Protein AF-A0A970Y9A7-F1 (afdb_monomer_lite)

Secondary structure (DSSP, 8-state):
-------HHHHHHHHHHHHHTT--EEEEEEEPPEEETTEEEPPEEEEEEE-TTS-EEEEEEEEP-------TT----------------

Sequence (89 aa):
MKTIRIPVSDLLSKAIQMTNDSMVEVELTLIDEVTDQGITTPQFLNFVGFKDDGAVFDYESIDSAAFSTLNHGKIVVFKRPPDYEEKVI

Radius of gyration: 16.83 Å; chains: 1; bounding box: 51×30×38 Å

Foldseek 3Di:
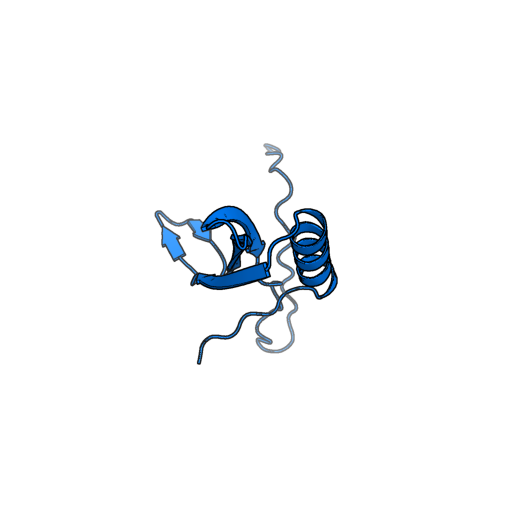DDDFAFPPVVVVVLVVVLVVVQFPDKDKDWDDWDADPNDTDHIWIWIWTAHPVGDIDTSDITGGPDFDDPPPPDGDDPDPDDDDDDDDD

Structure (mmCIF, N/CA/C/O backbone):
data_AF-A0A970Y9A7-F1
#
_entry.id   AF-A0A970Y9A7-F1
#
loop_
_atom_site.group_PDB
_atom_site.id
_atom_site.type_symbol
_atom_site.label_atom_id
_atom_site.label_alt_id
_atom_site.label_comp_id
_atom_site.label_asym_id
_atom_site.label_entity_id
_atom_site.label_seq_id
_atom_site.pdbx_PDB_ins_code
_atom_site.Cartn_x
_atom_site.Cartn_y
_atom_site.Cartn_z
_atom_site.occupancy
_atom_site.B_iso_or_equiv
_atom_site.auth_seq_id
_atom_site.auth_comp_id
_atom_site.auth_asym_id
_atom_site.auth_atom_id
_atom_site.pdbx_PDB_model_num
ATOM 1 N N . MET A 1 1 ? 2.995 -7.008 19.746 1.00 58.12 1 MET A N 1
ATOM 2 C CA . MET A 1 1 ? 3.095 -7.068 18.271 1.00 58.12 1 MET A CA 1
ATOM 3 C C . MET A 1 1 ? 1.932 -6.275 17.711 1.00 58.12 1 MET A C 1
ATOM 5 O O . MET A 1 1 ? 0.843 -6.407 18.258 1.00 58.12 1 MET A O 1
ATOM 9 N N . LYS A 1 2 ? 2.165 -5.422 16.711 1.00 70.25 2 LYS A N 1
ATOM 10 C CA . LYS A 1 2 ? 1.115 -4.622 16.070 1.00 70.25 2 LYS A CA 1
ATOM 11 C C . LYS A 1 2 ? 0.755 -5.275 14.744 1.00 70.25 2 LYS A C 1
ATOM 13 O O . LYS A 1 2 ? 1.648 -5.662 13.998 1.00 70.25 2 LYS A O 1
ATOM 18 N N . THR A 1 3 ? -0.533 -5.463 14.500 1.00 77.62 3 THR A N 1
ATOM 19 C CA .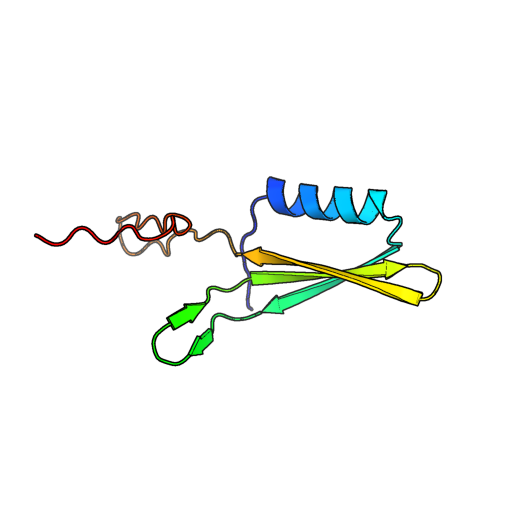 THR A 1 3 ? -1.042 -6.146 13.310 1.00 77.62 3 THR A CA 1
ATOM 20 C C . THR A 1 3 ? -2.294 -5.434 12.846 1.00 77.62 3 THR A C 1
ATOM 22 O O . THR A 1 3 ? -3.215 -5.258 13.643 1.00 77.62 3 THR A O 1
ATOM 25 N N . ILE A 1 4 ? -2.349 -5.111 11.563 1.00 81.25 4 ILE A N 1
ATOM 26 C CA . ILE A 1 4 ? -3.552 -4.616 10.898 1.00 81.25 4 ILE A CA 1
ATOM 27 C C . ILE A 1 4 ? -4.145 -5.705 10.017 1.00 81.25 4 ILE A C 1
ATOM 29 O O . ILE A 1 4 ? -3.496 -6.707 9.702 1.00 81.25 4 ILE A O 1
ATOM 33 N N . ARG A 1 5 ? -5.395 -5.508 9.616 1.00 82.12 5 ARG A N 1
ATOM 34 C CA . ARG A 1 5 ? -6.053 -6.342 8.613 1.00 82.12 5 ARG A CA 1
ATOM 35 C C . ARG A 1 5 ? -6.340 -5.466 7.418 1.00 82.12 5 ARG A C 1
ATOM 37 O O . ARG A 1 5 ? -6.890 -4.394 7.592 1.00 82.12 5 ARG A O 1
ATOM 44 N N . ILE A 1 6 ? -6.013 -5.925 6.223 1.00 82.94 6 ILE A N 1
ATOM 45 C CA . ILE A 1 6 ? -6.271 -5.185 4.986 1.00 82.94 6 ILE A CA 1
ATOM 46 C C . ILE A 1 6 ? -7.117 -6.075 4.075 1.00 82.94 6 ILE A C 1
ATOM 48 O O . ILE A 1 6 ? -6.875 -7.288 4.045 1.00 82.94 6 ILE A O 1
ATOM 52 N N . PRO A 1 7 ? -8.114 -5.537 3.349 1.00 86.19 7 PRO A N 1
ATOM 53 C CA . PRO A 1 7 ? -8.830 -6.317 2.353 1.00 86.19 7 PRO A CA 1
ATOM 54 C C . PRO A 1 7 ? -7.861 -6.820 1.281 1.00 86.19 7 PRO A C 1
ATOM 56 O O . PRO A 1 7 ? -7.087 -6.054 0.711 1.00 86.19 7 PRO A O 1
ATOM 59 N N . VAL A 1 8 ? -7.923 -8.116 0.971 1.00 85.62 8 VAL A N 1
ATOM 60 C CA . VAL A 1 8 ? -7.046 -8.728 -0.042 1.00 85.62 8 VAL A CA 1
ATOM 61 C C . VAL A 1 8 ? -7.209 -8.049 -1.405 1.00 85.62 8 VAL A C 1
ATOM 63 O O . VAL A 1 8 ? -6.235 -7.923 -2.136 1.00 85.62 8 VAL A O 1
ATOM 66 N N . SER A 1 9 ? -8.415 -7.568 -1.728 1.00 88.56 9 SER A N 1
ATOM 67 C CA . SER A 1 9 ? -8.690 -6.802 -2.949 1.00 88.56 9 SER A CA 1
ATOM 68 C C . SER A 1 9 ? -7.854 -5.531 -3.051 1.00 88.56 9 SER A C 1
ATOM 70 O O . SER A 1 9 ? -7.327 -5.229 -4.118 1.00 88.56 9 SER A O 1
ATOM 72 N N . ASP A 1 10 ? -7.720 -4.802 -1.947 1.00 89.56 10 ASP A N 1
ATOM 73 C CA . ASP A 1 10 ? -7.067 -3.496 -1.920 1.00 89.56 10 ASP A CA 1
ATOM 74 C C . ASP A 1 10 ? -5.551 -3.701 -1.989 1.00 89.56 10 ASP A C 1
ATOM 76 O O . ASP A 1 10 ? -4.866 -3.058 -2.785 1.00 89.56 10 ASP A O 1
ATOM 80 N N . LEU A 1 11 ? -5.048 -4.702 -1.253 1.00 91.12 11 LEU A N 1
ATOM 81 C CA . LEU A 1 11 ? -3.655 -5.139 -1.331 1.00 91.12 11 LEU A CA 1
ATOM 82 C C . LEU A 1 11 ? -3.280 -5.598 -2.750 1.00 91.12 11 LEU A C 1
ATOM 84 O O . LEU A 1 11 ? -2.256 -5.176 -3.286 1.00 91.12 11 LEU A O 1
ATOM 88 N N . LEU A 1 12 ? -4.114 -6.436 -3.374 1.00 93.00 12 LEU A N 1
ATOM 89 C CA . LEU A 1 12 ? -3.893 -6.913 -4.740 1.00 93.00 12 LEU A CA 1
ATOM 90 C C . LEU A 1 12 ? -3.914 -5.755 -5.743 1.00 93.00 12 LEU A C 1
ATOM 92 O O . LEU A 1 12 ? -3.089 -5.723 -6.651 1.00 93.00 12 LEU A O 1
ATOM 96 N N . SER A 1 13 ? -4.819 -4.792 -5.565 1.00 93.19 13 SER A N 1
ATOM 97 C CA . SER A 1 13 ? -4.922 -3.628 -6.449 1.00 93.19 13 SER A CA 1
ATOM 98 C C . SER A 1 13 ? -3.643 -2.787 -6.423 1.00 93.19 13 SER A C 1
ATOM 100 O O . SER A 1 13 ? -3.128 -2.447 -7.488 1.00 93.19 13 SER A O 1
ATOM 102 N N . LYS A 1 14 ? -3.067 -2.524 -5.238 1.00 93.75 14 LYS A N 1
ATOM 103 C CA . LYS A 1 14 ? -1.778 -1.815 -5.126 1.00 93.75 14 LYS A CA 1
ATOM 104 C C . LYS A 1 14 ? -0.615 -2.631 -5.697 1.00 93.75 14 LYS A C 1
ATOM 106 O O . LYS A 1 14 ? 0.217 -2.076 -6.410 1.00 93.75 14 LYS A O 1
ATOM 111 N N . ALA A 1 15 ? -0.583 -3.946 -5.470 1.00 93.38 15 ALA A N 1
ATOM 112 C CA . ALA A 1 15 ? 0.437 -4.825 -6.050 1.00 93.38 15 ALA A CA 1
ATOM 113 C C . ALA A 1 15 ? 0.411 -4.830 -7.590 1.00 93.38 15 ALA A C 1
ATOM 115 O O . ALA A 1 15 ? 1.460 -4.737 -8.230 1.00 93.38 15 ALA A O 1
ATOM 116 N N . ILE A 1 16 ? -0.783 -4.887 -8.191 1.00 96.06 16 ILE A N 1
ATOM 117 C CA . ILE A 1 16 ? -0.957 -4.798 -9.647 1.00 96.06 16 ILE A CA 1
ATOM 118 C C . ILE A 1 16 ? -0.490 -3.434 -10.159 1.00 96.06 16 ILE A C 1
ATOM 120 O O . ILE A 1 16 ? 0.214 -3.378 -11.164 1.00 96.06 16 ILE A O 1
ATOM 124 N N . GLN A 1 17 ? -0.838 -2.345 -9.468 1.00 96.19 17 GLN A N 1
ATOM 125 C CA . GLN A 1 17 ? -0.417 -0.999 -9.856 1.00 96.19 17 GLN A CA 1
ATOM 126 C C . GLN A 1 17 ? 1.115 -0.868 -9.870 1.00 96.19 17 GLN A C 1
ATOM 128 O O . GLN A 1 17 ? 1.682 -0.499 -10.893 1.00 96.19 17 GLN A O 1
ATOM 133 N N . MET A 1 18 ? 1.789 -1.2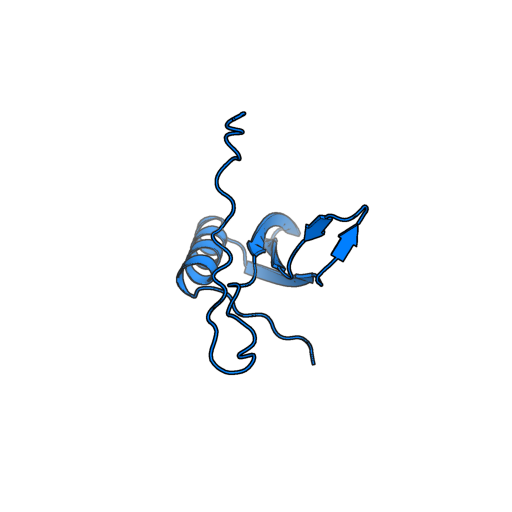73 -8.789 1.00 96.31 18 MET A N 1
ATOM 134 C CA . MET A 1 18 ? 3.256 -1.272 -8.698 1.00 96.31 18 MET A CA 1
ATOM 135 C C . MET A 1 18 ? 3.916 -2.146 -9.772 1.00 96.31 18 MET A C 1
ATOM 137 O O . MET A 1 18 ? 4.937 -1.766 -10.341 1.00 96.31 18 MET A O 1
ATOM 141 N N . THR A 1 19 ? 3.309 -3.295 -10.090 1.00 96.38 19 THR A N 1
ATOM 142 C CA . THR A 1 19 ? 3.785 -4.173 -11.170 1.00 96.38 19 THR A CA 1
ATOM 143 C C . THR A 1 19 ? 3.682 -3.478 -12.529 1.00 96.38 19 THR A C 1
ATOM 145 O O . THR A 1 19 ? 4.636 -3.503 -13.305 1.00 96.38 19 THR A O 1
ATOM 148 N N . ASN A 1 20 ? 2.552 -2.823 -12.815 1.00 96.94 20 ASN A N 1
ATOM 149 C CA . ASN A 1 20 ? 2.345 -2.086 -14.066 1.00 96.94 20 ASN A CA 1
ATOM 150 C C . ASN A 1 20 ? 3.317 -0.906 -14.207 1.00 96.94 20 ASN A C 1
ATOM 152 O O . ASN A 1 20 ? 3.796 -0.630 -15.305 1.00 96.94 20 ASN A O 1
ATOM 156 N N . ASP A 1 21 ? 3.660 -0.260 -13.095 1.00 96.44 21 ASP A N 1
ATOM 157 C CA . ASP A 1 21 ? 4.615 0.848 -13.053 1.00 96.44 21 ASP A CA 1
ATOM 158 C C . ASP A 1 21 ? 6.086 0.386 -13.029 1.00 96.44 21 ASP A C 1
ATOM 160 O O . ASP A 1 21 ? 6.999 1.219 -13.004 1.00 96.44 21 ASP A O 1
ATOM 164 N N . SER A 1 22 ? 6.322 -0.932 -13.101 1.00 96.62 22 SER A N 1
ATOM 165 C CA . SER A 1 22 ? 7.645 -1.575 -13.104 1.00 96.62 22 SER A CA 1
ATOM 166 C C . SER A 1 22 ? 8.469 -1.304 -11.840 1.00 96.62 22 SER A C 1
ATOM 168 O O . SER A 1 22 ? 9.685 -1.134 -11.911 1.00 96.62 22 SER A O 1
ATOM 170 N N . MET A 1 23 ? 7.814 -1.255 -10.678 1.00 97.00 23 MET A N 1
ATOM 171 C CA . MET A 1 23 ? 8.503 -1.232 -9.386 1.00 97.00 23 MET A CA 1
ATOM 172 C C . MET A 1 23 ? 9.127 -2.602 -9.106 1.00 97.00 23 MET A C 1
ATOM 174 O O . MET A 1 23 ? 8.507 -3.638 -9.359 1.00 97.00 23 MET A O 1
ATOM 178 N N . VAL A 1 24 ? 10.347 -2.609 -8.577 1.00 97.00 24 VAL A N 1
ATOM 179 C CA . VAL A 1 24 ? 11.107 -3.833 -8.267 1.00 97.00 24 VAL A CA 1
ATOM 180 C C . VAL A 1 24 ? 11.112 -4.153 -6.776 1.00 97.00 24 VAL A C 1
ATOM 182 O O . VAL A 1 24 ? 11.199 -5.320 -6.401 1.00 97.00 24 VAL A O 1
ATOM 185 N N . GLU A 1 25 ? 10.956 -3.135 -5.930 1.00 96.75 25 GLU A N 1
ATOM 186 C CA . GLU A 1 25 ? 10.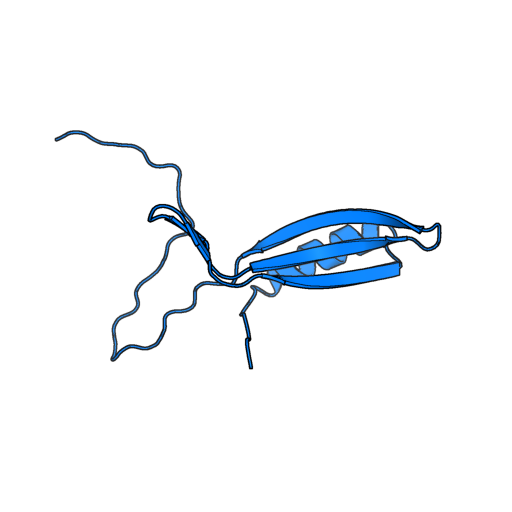852 -3.270 -4.479 1.00 96.75 25 GLU A CA 1
ATOM 187 C C . GLU A 1 25 ? 9.715 -2.397 -3.937 1.00 96.75 25 GLU A C 1
ATOM 189 O O . GLU A 1 25 ? 9.326 -1.397 -4.546 1.00 96.75 25 GLU A O 1
ATOM 194 N N . VAL A 1 26 ? 9.175 -2.784 -2.780 1.00 95.44 26 VAL A N 1
ATOM 195 C CA . VAL A 1 26 ? 8.174 -2.006 -2.046 1.00 95.44 26 VAL A CA 1
ATOM 196 C C . VAL A 1 26 ? 8.526 -1.965 -0.563 1.00 95.44 26 VAL A C 1
ATOM 198 O O . VAL A 1 26 ? 8.732 -3.002 0.069 1.00 95.44 26 VAL A O 1
ATOM 201 N N . GLU A 1 27 ? 8.557 -0.763 0.002 1.00 95.69 27 GLU A N 1
ATOM 202 C CA . GLU A 1 27 ? 8.578 -0.539 1.443 1.00 95.69 27 GLU A CA 1
ATOM 203 C C . GLU A 1 27 ? 7.142 -0.433 1.960 1.00 95.69 27 GLU A C 1
ATOM 205 O O . GLU A 1 27 ? 6.301 0.280 1.404 1.00 95.69 27 GLU A O 1
ATOM 210 N N . LEU A 1 28 ? 6.869 -1.163 3.042 1.00 92.44 28 LEU A N 1
ATOM 211 C CA . LEU A 1 28 ? 5.575 -1.192 3.708 1.00 92.44 28 LEU A CA 1
ATOM 212 C C . LEU A 1 28 ? 5.716 -0.604 5.108 1.00 92.44 28 LEU A C 1
ATOM 214 O O . LEU A 1 28 ? 6.342 -1.213 5.980 1.00 92.44 28 LEU A O 1
ATOM 218 N N . THR A 1 29 ? 5.085 0.545 5.338 1.00 91.50 29 THR A N 1
ATOM 219 C CA . THR A 1 29 ? 5.148 1.240 6.629 1.00 91.50 29 THR A CA 1
ATOM 220 C C . THR A 1 29 ? 3.797 1.182 7.324 1.00 91.50 29 THR A C 1
ATOM 222 O O . THR A 1 29 ? 2.812 1.750 6.854 1.00 91.50 29 THR A O 1
ATOM 225 N N . LEU A 1 30 ? 3.746 0.470 8.454 1.00 89.69 30 LEU A N 1
ATOM 226 C CA . LEU A 1 30 ? 2.575 0.434 9.326 1.00 89.69 30 LEU A CA 1
ATOM 227 C C . LEU A 1 30 ? 2.528 1.715 10.161 1.00 89.69 30 LEU A C 1
ATOM 229 O O . LEU A 1 30 ? 3.412 1.938 10.991 1.00 89.69 30 LEU A O 1
ATOM 233 N N . ILE A 1 31 ? 1.478 2.510 9.975 1.00 86.25 31 ILE A N 1
ATOM 234 C CA . ILE A 1 31 ? 1.231 3.721 10.755 1.00 86.25 31 ILE A CA 1
ATOM 235 C C . ILE A 1 31 ? 0.155 3.433 11.801 1.00 86.25 31 ILE A C 1
ATOM 237 O O . ILE A 1 31 ? -0.882 2.824 11.528 1.00 86.25 31 ILE A O 1
ATOM 241 N N . ASP A 1 32 ? 0.466 3.826 13.033 1.00 83.75 32 ASP A N 1
ATOM 242 C CA . ASP A 1 32 ? -0.394 3.636 14.190 1.00 83.75 32 ASP A CA 1
ATOM 243 C C . ASP A 1 32 ? -1.636 4.526 14.153 1.00 83.75 32 ASP A C 1
ATOM 245 O O . ASP A 1 32 ? -1.685 5.541 13.467 1.00 83.75 32 ASP A O 1
ATOM 249 N N . GLU A 1 33 ? -2.624 4.155 14.967 1.00 83.00 33 GLU A N 1
ATOM 250 C CA . GLU A 1 33 ? -3.751 5.031 15.251 1.00 83.00 33 GLU A CA 1
ATOM 251 C C . GLU A 1 33 ? -3.232 6.289 15.950 1.00 83.00 33 GLU A C 1
ATOM 253 O O . GLU A 1 33 ? -2.523 6.207 16.959 1.00 83.00 33 GLU A O 1
ATOM 258 N N . VAL A 1 34 ? -3.602 7.449 15.417 1.00 82.75 34 VAL A N 1
ATOM 259 C CA . VAL A 1 34 ? -3.247 8.748 15.985 1.00 82.75 34 VAL A CA 1
ATOM 260 C C . VAL A 1 34 ? -4.530 9.497 16.285 1.00 82.75 34 VAL A C 1
ATOM 262 O O . VAL A 1 34 ? -5.418 9.597 15.443 1.00 82.75 34 VAL A O 1
ATOM 265 N N . THR A 1 35 ? -4.622 10.028 17.502 1.00 82.50 35 THR A N 1
ATOM 266 C CA . THR A 1 35 ? -5.662 10.991 17.861 1.00 82.50 35 THR A CA 1
ATOM 267 C C . THR A 1 35 ? -5.028 12.367 17.968 1.00 82.50 35 THR A C 1
ATOM 269 O O . THR A 1 35 ? -4.206 12.590 18.856 1.00 82.50 35 THR A O 1
ATOM 272 N N . ASP A 1 36 ? -5.415 13.278 17.079 1.00 77.62 36 ASP A N 1
ATOM 273 C CA . ASP A 1 36 ? -4.999 14.680 17.113 1.00 77.62 36 ASP A CA 1
ATOM 274 C C . ASP A 1 36 ? -6.233 15.583 17.156 1.00 77.62 36 ASP A C 1
ATOM 276 O O . ASP A 1 36 ? -7.187 15.392 16.404 1.00 77.62 36 ASP A O 1
ATOM 280 N N . GLN A 1 37 ? -6.245 16.532 18.094 1.00 84.12 37 GLN A N 1
ATOM 281 C CA . GLN A 1 37 ? -7.338 17.498 18.289 1.00 84.12 37 GLN A CA 1
ATOM 282 C C . GLN A 1 37 ? -8.755 16.878 18.332 1.00 84.12 37 GLN A C 1
ATOM 284 O O . GLN A 1 37 ? -9.739 17.508 17.953 1.00 84.12 37 GLN A O 1
ATOM 289 N N . GLY A 1 38 ? -8.873 15.643 18.833 1.00 83.75 38 GLY A N 1
ATOM 290 C CA . GLY A 1 38 ? -10.145 14.919 18.959 1.00 83.75 38 GLY A CA 1
ATOM 291 C C . GLY A 1 38 ? -10.568 14.127 17.718 1.00 83.75 38 GLY A C 1
ATOM 292 O O . GLY A 1 38 ? -11.611 13.476 17.752 1.00 83.75 38 GLY A O 1
ATOM 293 N N . ILE A 1 39 ? -9.767 14.137 16.652 1.00 73.00 39 ILE A N 1
ATOM 294 C CA . ILE A 1 39 ? -9.966 13.317 15.456 1.00 73.00 39 ILE A CA 1
ATOM 295 C C . ILE A 1 39 ? -9.054 12.098 15.559 1.00 73.00 39 ILE A C 1
ATOM 297 O O . ILE A 1 39 ? -7.838 12.234 15.686 1.00 73.00 39 ILE A O 1
ATOM 301 N N . THR A 1 40 ? -9.646 10.907 15.508 1.00 78.00 40 THR A N 1
ATOM 302 C CA . THR A 1 40 ? -8.908 9.641 15.488 1.00 78.00 40 THR A CA 1
ATOM 303 C C . THR A 1 40 ? -8.761 9.149 14.054 1.00 78.00 40 THR A C 1
ATOM 305 O O . THR A 1 40 ? -9.749 8.797 13.408 1.00 78.00 40 THR A O 1
ATOM 308 N N . THR A 1 41 ? -7.522 9.086 13.580 1.00 76.81 41 THR A N 1
ATOM 309 C CA . THR A 1 41 ? -7.160 8.427 12.324 1.00 76.81 41 THR A CA 1
ATOM 310 C C . THR A 1 41 ? -6.829 6.966 12.628 1.00 76.81 41 THR A C 1
ATOM 312 O O . THR A 1 41 ? -5.961 6.724 13.472 1.00 76.81 41 THR A O 1
ATOM 315 N N . PRO A 1 42 ? -7.503 5.988 11.993 1.00 80.38 42 PRO A N 1
ATOM 316 C CA . PRO A 1 42 ? -7.251 4.571 12.243 1.00 80.38 42 PRO A CA 1
ATOM 317 C C . PRO A 1 42 ? -5.849 4.161 11.780 1.00 80.38 42 PRO A C 1
ATOM 319 O O . PRO A 1 42 ? -5.183 4.886 11.054 1.00 80.38 42 PRO A O 1
ATOM 322 N N . GLN A 1 43 ? -5.410 2.966 12.174 1.00 85.00 43 GLN A N 1
ATOM 323 C CA . GLN A 1 43 ? -4.168 2.379 11.662 1.00 85.00 43 GLN A CA 1
ATOM 324 C C . GLN A 1 43 ? -4.260 2.143 10.147 1.00 85.00 43 GLN A C 1
ATOM 326 O O . GLN A 1 43 ? -5.293 1.670 9.659 1.00 85.00 43 GLN A O 1
ATOM 331 N N . PHE A 1 44 ? -3.170 2.375 9.420 1.00 87.44 44 PHE A N 1
ATOM 332 C CA . PHE A 1 44 ? -3.107 2.170 7.970 1.00 87.44 44 PHE A CA 1
ATOM 333 C C . PHE A 1 44 ? -1.721 1.699 7.510 1.00 87.44 44 PHE A C 1
ATOM 335 O O . PHE A 1 44 ? -0.736 1.792 8.246 1.00 87.44 44 PHE A O 1
ATOM 342 N N . LEU A 1 45 ? -1.654 1.143 6.298 1.00 90.06 45 LEU A N 1
ATOM 343 C CA . LEU A 1 45 ? -0.415 0.692 5.661 1.00 90.06 45 LEU A CA 1
ATOM 344 C C . LEU A 1 45 ? -0.061 1.608 4.500 1.00 90.06 45 LEU A C 1
ATOM 346 O O . LEU A 1 45 ? -0.835 1.682 3.547 1.00 90.06 45 LEU A O 1
ATOM 350 N N . ASN A 1 46 ? 1.106 2.244 4.554 1.00 92.75 46 ASN A N 1
ATOM 351 C CA . ASN A 1 46 ? 1.629 3.007 3.426 1.00 92.75 46 ASN A CA 1
ATOM 352 C C . ASN A 1 46 ? 2.515 2.149 2.517 1.00 92.75 46 ASN A C 1
ATOM 354 O O . ASN A 1 46 ? 3.239 1.279 3.010 1.00 92.75 46 ASN A O 1
ATOM 358 N N . PHE A 1 47 ? 2.474 2.429 1.212 1.00 94.62 47 PHE A N 1
ATOM 359 C CA . PHE A 1 47 ? 3.212 1.710 0.174 1.00 94.62 47 PHE A CA 1
ATOM 360 C C . PHE A 1 47 ? 4.137 2.668 -0.570 1.00 94.62 47 PHE A C 1
ATOM 362 O O . PHE A 1 47 ? 3.670 3.591 -1.235 1.00 94.62 47 PHE A O 1
ATOM 369 N N . VAL A 1 48 ? 5.442 2.417 -0.514 1.00 96.31 48 VAL A N 1
ATOM 370 C CA . VAL A 1 48 ? 6.432 3.180 -1.283 1.00 96.31 48 VAL A CA 1
ATOM 371 C C . VAL A 1 48 ? 7.150 2.227 -2.226 1.00 96.31 48 VAL A C 1
ATOM 373 O O . VAL A 1 48 ? 7.783 1.275 -1.778 1.00 96.31 48 VAL A O 1
ATOM 376 N N . GLY A 1 49 ? 7.008 2.447 -3.530 1.00 96.12 49 GLY A N 1
ATOM 377 C CA . GLY A 1 49 ? 7.631 1.637 -4.571 1.00 96.12 49 GLY A CA 1
ATOM 378 C C . GLY A 1 49 ? 8.978 2.202 -5.004 1.00 96.12 49 GLY A C 1
ATOM 379 O O . GLY A 1 49 ? 9.153 3.421 -5.079 1.00 96.12 49 GLY A O 1
ATOM 380 N N . PHE A 1 50 ? 9.906 1.306 -5.326 1.00 97.19 50 PHE A N 1
ATOM 381 C CA . PHE A 1 50 ? 11.249 1.631 -5.795 1.00 97.19 50 PHE A CA 1
ATOM 382 C C . PHE A 1 50 ? 11.504 0.950 -7.135 1.00 97.19 50 PHE A C 1
ATOM 384 O O . PHE A 1 50 ? 11.238 -0.245 -7.300 1.00 97.19 50 PHE A O 1
ATOM 391 N N . LYS A 1 51 ? 12.033 1.712 -8.089 1.00 96.81 51 LYS A N 1
ATOM 392 C CA . LYS A 1 51 ? 12.543 1.202 -9.364 1.00 96.81 51 LYS A CA 1
ATOM 393 C C . LYS A 1 51 ? 14.013 0.810 -9.254 1.00 96.81 51 LYS A C 1
ATOM 395 O O . LYS A 1 51 ? 14.722 1.229 -8.341 1.00 96.81 51 LYS A O 1
ATOM 400 N N . ASP A 1 52 ? 14.477 0.033 -10.224 1.00 95.44 52 ASP A N 1
ATOM 401 C CA . ASP A 1 52 ? 15.883 -0.360 -10.358 1.00 95.44 52 ASP A CA 1
ATOM 402 C C . ASP A 1 52 ? 16.816 0.830 -10.649 1.00 95.44 52 ASP A C 1
ATOM 404 O O . ASP A 1 52 ? 17.987 0.808 -10.273 1.00 95.44 52 ASP A O 1
ATOM 408 N N . ASP A 1 53 ? 16.289 1.887 -11.269 1.00 94.38 53 ASP A N 1
ATOM 409 C CA . ASP A 1 53 ? 16.976 3.156 -11.526 1.00 94.38 53 ASP A CA 1
ATOM 410 C C . ASP A 1 53 ? 17.045 4.096 -10.304 1.00 94.38 53 ASP A C 1
ATOM 412 O O . ASP A 1 53 ? 17.644 5.173 -10.381 1.00 94.38 53 ASP A O 1
ATOM 416 N N . GLY A 1 54 ? 16.462 3.691 -9.170 1.00 91.69 54 GLY A N 1
ATOM 417 C CA . GLY A 1 54 ? 16.412 4.467 -7.932 1.00 91.69 54 GLY A CA 1
ATOM 418 C C . GLY A 1 54 ? 15.263 5.476 -7.851 1.00 91.69 54 GLY A C 1
ATOM 419 O O . GLY A 1 54 ? 15.183 6.209 -6.861 1.00 91.69 54 GLY A O 1
ATOM 420 N N . ALA A 1 55 ? 14.367 5.539 -8.841 1.00 94.50 55 ALA A N 1
ATOM 421 C CA . ALA A 1 55 ? 13.150 6.336 -8.737 1.00 94.50 55 ALA A CA 1
ATOM 422 C C . ALA A 1 55 ? 12.214 5.776 -7.655 1.00 94.50 55 ALA A C 1
ATOM 424 O O . ALA A 1 55 ? 12.070 4.563 -7.493 1.00 94.50 55 ALA A O 1
ATOM 425 N N . VAL A 1 56 ? 11.551 6.686 -6.939 1.00 95.94 56 VAL A N 1
ATOM 426 C CA . VAL A 1 56 ? 10.664 6.373 -5.813 1.00 95.94 56 VAL A CA 1
ATOM 427 C C . VAL A 1 56 ? 9.272 6.918 -6.095 1.00 95.94 56 VAL A C 1
ATOM 429 O O . VAL A 1 56 ? 9.135 8.045 -6.580 1.00 95.94 56 VAL A O 1
ATOM 432 N N . PHE A 1 57 ? 8.243 6.136 -5.778 1.00 94.12 57 PHE A N 1
ATOM 433 C CA . PHE A 1 57 ? 6.850 6.546 -5.923 1.00 94.12 57 PHE A CA 1
ATOM 434 C C . PHE A 1 57 ? 6.023 6.166 -4.692 1.00 94.12 57 PHE A C 1
ATOM 436 O O . PHE A 1 57 ? 6.102 5.039 -4.207 1.00 94.12 57 PHE A O 1
ATOM 443 N N . ASP A 1 58 ? 5.217 7.106 -4.200 1.00 94.44 58 ASP A N 1
ATOM 444 C CA . ASP A 1 58 ? 4.278 6.881 -3.100 1.00 94.44 58 ASP A CA 1
ATOM 445 C C . ASP A 1 58 ? 2.920 6.443 -3.663 1.00 94.44 58 ASP A C 1
ATOM 447 O O . ASP A 1 58 ? 2.302 7.156 -4.457 1.00 94.44 58 ASP A O 1
ATOM 451 N N . TYR A 1 59 ? 2.472 5.252 -3.273 1.00 90.19 59 TYR A N 1
ATOM 452 C CA . TYR A 1 59 ? 1.258 4.614 -3.776 1.00 90.19 59 TYR A CA 1
ATOM 453 C C . TYR A 1 59 ? 0.026 4.872 -2.913 1.00 90.19 59 TYR A C 1
ATOM 455 O O . TYR A 1 59 ? -0.986 4.200 -3.116 1.00 90.19 59 TYR A O 1
ATOM 463 N N . GLU A 1 60 ? 0.068 5.846 -2.007 1.00 87.25 60 GLU A N 1
ATOM 464 C CA . GLU A 1 60 ? -0.968 6.098 -1.004 1.00 87.25 60 GLU A CA 1
ATOM 465 C C . GLU A 1 60 ? -1.138 4.931 -0.018 1.00 87.25 60 GLU A C 1
ATOM 467 O O . GLU A 1 60 ? -0.667 3.802 -0.200 1.00 87.25 60 GLU A O 1
ATOM 472 N N . SER A 1 61 ? -1.866 5.212 1.057 1.00 86.56 61 SER A N 1
ATOM 473 C CA . SER A 1 61 ? -2.118 4.256 2.122 1.00 86.56 61 SER A CA 1
ATOM 474 C C . SER A 1 61 ? -3.387 3.435 1.900 1.00 86.56 61 SER A C 1
ATOM 476 O O . SER A 1 61 ? -4.367 3.909 1.328 1.00 86.56 61 SER A O 1
ATOM 478 N N . ILE A 1 62 ? -3.388 2.200 2.404 1.00 84.44 62 ILE A N 1
ATOM 479 C CA . ILE A 1 62 ? -4.614 1.426 2.601 1.00 84.44 62 ILE A CA 1
ATOM 480 C C . ILE A 1 62 ? -4.960 1.438 4.086 1.00 84.44 62 ILE A C 1
ATOM 482 O O . ILE A 1 62 ? -4.193 0.945 4.919 1.00 84.44 62 ILE A O 1
ATOM 486 N N . ASP A 1 63 ? -6.143 1.952 4.404 1.00 80.31 63 ASP A N 1
ATOM 487 C CA . ASP A 1 63 ? -6.688 1.889 5.754 1.00 80.31 63 ASP A CA 1
ATOM 488 C C . ASP A 1 63 ? -6.855 0.440 6.211 1.00 80.31 63 ASP A C 1
ATOM 490 O O . ASP A 1 63 ? -7.275 -0.442 5.449 1.00 80.31 63 ASP A O 1
ATOM 494 N N . SER A 1 64 ? -6.579 0.180 7.489 1.00 76.25 64 SER A N 1
ATOM 495 C CA . SER A 1 64 ? -6.930 -1.108 8.070 1.00 76.25 64 SER A CA 1
ATOM 496 C C . SER A 1 64 ? -8.433 -1.328 7.900 1.00 76.25 64 SER A C 1
ATOM 498 O O . SER A 1 64 ? -9.252 -0.492 8.283 1.00 76.25 64 SER A O 1
ATOM 500 N N . ALA A 1 65 ? -8.810 -2.502 7.394 1.00 64.12 65 ALA A N 1
ATOM 501 C CA . ALA A 1 65 ? -10.166 -3.001 7.490 1.00 64.12 65 ALA A CA 1
ATOM 502 C C . ALA A 1 65 ? -10.567 -2.955 8.966 1.00 64.12 65 ALA A C 1
ATOM 504 O O . ALA A 1 65 ? -10.072 -3.739 9.783 1.00 64.12 65 ALA A O 1
ATOM 505 N N . ALA A 1 66 ? -11.437 -2.009 9.313 1.00 53.09 66 ALA A N 1
ATOM 506 C CA . ALA A 1 66 ? -12.020 -1.915 10.634 1.00 53.09 66 ALA A CA 1
ATOM 507 C C . ALA A 1 66 ? -12.881 -3.165 10.858 1.00 53.09 66 ALA A C 1
ATOM 509 O O . ALA A 1 66 ? -14.052 -3.211 10.489 1.00 53.09 66 ALA A O 1
ATOM 510 N N . PHE A 1 67 ? -12.297 -4.213 11.439 1.00 47.56 67 PHE A N 1
ATOM 511 C CA . PHE A 1 67 ? -13.068 -5.297 12.025 1.00 47.56 67 PHE A CA 1
ATOM 512 C C . PHE A 1 67 ? -13.148 -5.070 13.525 1.00 47.56 67 PHE A C 1
ATOM 514 O O . PHE A 1 67 ? -12.135 -5.038 14.221 1.00 47.56 67 PHE A O 1
ATOM 521 N N . SER A 1 68 ? -14.392 -4.911 13.975 1.00 44.34 68 SER A N 1
ATOM 522 C CA . SER A 1 68 ? -14.840 -4.823 15.359 1.00 44.34 68 SER A CA 1
ATOM 523 C C . SER A 1 68 ? -13.955 -5.618 16.317 1.00 44.34 68 SER A C 1
ATOM 525 O O . SER A 1 68 ? -13.822 -6.839 16.180 1.00 44.34 68 SER A O 1
ATOM 527 N N . THR A 1 69 ? -13.449 -4.969 17.361 1.00 36.66 69 THR A N 1
ATOM 528 C CA . THR A 1 69 ? -13.196 -5.686 18.608 1.00 36.66 69 THR A CA 1
ATOM 529 C C . THR A 1 69 ? -14.508 -6.361 19.005 1.00 36.66 69 THR A C 1
ATOM 531 O O . THR A 1 69 ? -15.537 -5.703 19.159 1.00 36.66 69 THR A O 1
ATOM 534 N N . LEU A 1 70 ? -14.501 -7.692 19.108 1.00 37.81 70 LEU A N 1
ATOM 535 C CA . LEU A 1 70 ? -15.603 -8.464 19.678 1.00 37.81 70 LEU A CA 1
ATOM 536 C C . LEU A 1 70 ? -15.719 -8.111 21.167 1.00 37.81 70 LEU A C 1
ATOM 538 O O . LEU A 1 70 ? -15.288 -8.863 22.033 1.00 37.81 70 LEU A O 1
ATOM 542 N N . ASN A 1 71 ? -16.304 -6.959 21.478 1.00 37.16 71 ASN A N 1
ATOM 543 C CA . ASN A 1 71 ? -16.861 -6.706 22.794 1.00 37.16 71 ASN A CA 1
ATOM 544 C C . ASN A 1 71 ? -18.243 -7.358 22.821 1.00 37.16 71 ASN A C 1
ATOM 546 O O . ASN A 1 71 ? -19.209 -6.807 22.300 1.00 37.16 71 ASN A O 1
ATOM 550 N N . HIS A 1 72 ? -18.309 -8.567 23.387 1.00 40.31 72 HIS A N 1
ATOM 551 C CA . HIS A 1 72 ? -19.536 -9.183 23.902 1.00 40.31 72 HIS A CA 1
ATOM 552 C C . HIS A 1 72 ? -20.795 -8.979 23.028 1.00 40.31 72 HIS A C 1
ATOM 554 O O . HIS A 1 72 ? -21.793 -8.414 23.470 1.00 40.31 72 HIS A O 1
ATOM 560 N N . GLY A 1 73 ? -20.758 -9.444 21.774 1.00 38.38 73 GLY A N 1
ATOM 561 C CA . GLY A 1 73 ? -21.971 -9.628 20.967 1.00 38.38 73 GLY A CA 1
ATOM 562 C C . GLY A 1 73 ? -22.574 -8.383 20.304 1.00 38.38 73 GLY A C 1
ATOM 563 O O . GLY A 1 73 ? -23.718 -8.456 19.857 1.00 38.38 73 GLY A O 1
ATOM 564 N N . LYS A 1 74 ? -21.850 -7.261 20.186 1.00 36.75 74 LYS A N 1
ATOM 565 C CA . LYS A 1 74 ? -22.293 -6.118 19.363 1.00 36.75 74 LYS A CA 1
ATOM 566 C C . LYS A 1 74 ? -21.325 -5.841 18.215 1.00 36.75 74 LYS A C 1
ATOM 568 O O . LYS A 1 74 ? -20.156 -5.543 18.434 1.00 36.75 74 LYS A O 1
ATOM 573 N N . ILE A 1 75 ? -21.838 -5.915 16.988 1.00 43.19 75 ILE A N 1
ATOM 574 C CA . ILE A 1 75 ? -21.133 -5.482 15.778 1.00 43.19 75 ILE A CA 1
ATOM 575 C C . ILE A 1 75 ? -21.319 -3.966 15.665 1.00 43.19 75 ILE A C 1
ATOM 577 O O . ILE A 1 75 ? -22.426 -3.498 15.402 1.00 43.19 75 ILE A O 1
ATOM 581 N N . VAL A 1 76 ? -20.248 -3.200 15.868 1.00 44.53 76 VAL A N 1
ATOM 582 C CA . VAL A 1 76 ? -20.202 -1.778 15.504 1.00 44.53 76 VAL A CA 1
ATOM 583 C C . VAL A 1 76 ? -19.528 -1.690 14.140 1.00 44.53 76 VAL A C 1
ATOM 585 O O . VAL A 1 76 ? -18.341 -1.982 14.006 1.00 44.53 76 VAL A O 1
ATOM 588 N N . VAL A 1 77 ? -20.313 -1.359 13.114 1.00 45.91 77 VAL A N 1
ATOM 589 C CA . VAL A 1 77 ? -19.823 -1.146 11.749 1.00 45.91 77 VAL A CA 1
ATOM 590 C C . VAL A 1 77 ? -19.371 0.303 11.639 1.00 45.91 77 VAL A C 1
ATOM 592 O O . V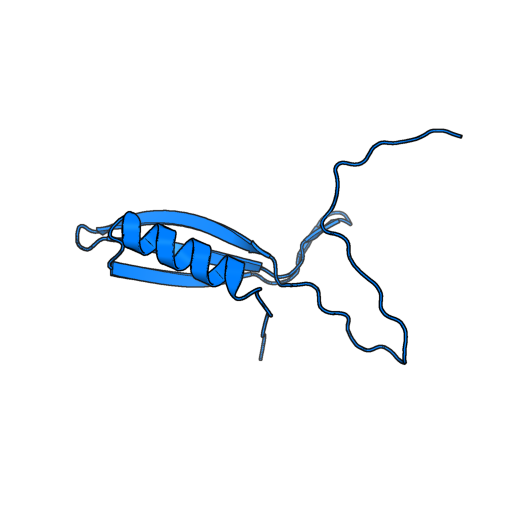AL A 1 77 ? -20.209 1.204 11.600 1.00 45.91 77 VAL A O 1
ATOM 595 N N . PHE A 1 78 ? -18.064 0.531 11.544 1.00 42.56 78 PHE A N 1
ATOM 596 C CA . PHE A 1 78 ? -17.564 1.794 11.013 1.00 42.56 78 PHE A CA 1
ATOM 597 C C . PHE A 1 78 ? -17.784 1.744 9.507 1.00 42.56 78 PHE A C 1
ATOM 599 O O . PHE A 1 78 ? -17.052 1.085 8.768 1.00 42.56 78 PHE A O 1
ATOM 606 N N . LYS A 1 79 ? -18.871 2.369 9.051 1.00 42.88 79 LYS A N 1
ATOM 607 C CA . LYS A 1 79 ? -19.003 2.671 7.630 1.00 42.88 79 LYS A CA 1
ATOM 608 C C . LYS A 1 79 ? -17.815 3.564 7.282 1.00 42.88 79 LYS A C 1
ATOM 610 O O . LYS A 1 79 ? -17.584 4.543 7.990 1.00 42.88 79 LYS A O 1
ATOM 615 N N . ARG A 1 80 ? -17.086 3.213 6.213 1.00 48.81 80 ARG A N 1
ATOM 616 C CA . ARG A 1 80 ? -16.223 4.163 5.492 1.00 48.81 80 ARG A CA 1
ATOM 617 C C . ARG A 1 80 ? -16.981 5.496 5.458 1.00 48.81 80 ARG A C 1
ATOM 619 O O . ARG A 1 80 ? -18.163 5.430 5.108 1.00 48.81 80 ARG A O 1
ATOM 626 N N . PRO A 1 81 ? -16.396 6.625 5.890 1.00 43.88 81 PRO A N 1
ATOM 627 C CA . PRO A 1 81 ? -17.126 7.885 5.929 1.00 43.88 81 PRO A CA 1
ATOM 628 C C . PRO A 1 81 ? -17.748 8.121 4.547 1.00 43.88 81 PRO A C 1
ATOM 630 O O . PRO A 1 81 ? -17.009 8.139 3.565 1.00 43.88 81 PRO A O 1
ATOM 633 N N . PRO A 1 82 ? -19.080 8.232 4.413 1.00 42.66 82 PRO A N 1
ATOM 634 C CA . PRO A 1 82 ? -19.603 9.124 3.410 1.00 42.66 82 PRO A CA 1
ATOM 635 C C . PRO A 1 82 ? -19.465 10.530 3.994 1.00 42.66 82 PRO A C 1
ATOM 637 O O . PRO A 1 82 ? -19.882 10.779 5.128 1.00 42.66 82 PRO A O 1
ATOM 640 N N . ASP A 1 83 ? -18.819 11.413 3.247 1.00 49.81 83 ASP A N 1
ATOM 641 C CA . ASP A 1 83 ? -19.286 12.774 2.985 1.00 49.81 83 ASP A CA 1
ATOM 642 C C . ASP A 1 83 ? -20.495 13.143 3.864 1.00 49.81 83 ASP A C 1
ATOM 644 O O . ASP A 1 83 ? -21.619 12.680 3.644 1.00 49.81 83 ASP A O 1
ATOM 648 N N . TYR A 1 84 ? -20.255 13.891 4.937 1.00 46.12 84 TYR A N 1
ATOM 649 C CA . TYR A 1 84 ? -21.320 14.323 5.830 1.00 46.12 84 TYR A CA 1
ATOM 650 C C . TYR A 1 84 ? -22.277 15.243 5.050 1.00 46.12 84 TYR A C 1
ATOM 652 O O . TYR A 1 84 ? -21.884 16.303 4.575 1.00 46.12 84 TYR A O 1
ATOM 660 N N . GLU A 1 85 ? -23.552 14.865 4.932 1.00 42.34 85 GLU A N 1
ATOM 661 C CA . GLU A 1 85 ? -24.627 15.846 4.762 1.00 42.34 85 GLU A CA 1
ATOM 662 C C . GLU A 1 85 ? -25.203 16.153 6.146 1.00 42.34 85 GLU A C 1
ATOM 664 O O . GLU A 1 85 ? -25.842 15.308 6.779 1.00 42.34 85 GLU A O 1
ATOM 669 N N . GLU A 1 86 ? -24.975 17.376 6.626 1.00 39.94 86 GLU A N 1
ATOM 670 C CA . GLU A 1 86 ? -25.691 17.914 7.777 1.00 39.94 86 GLU A CA 1
ATOM 671 C C . GLU A 1 86 ? -27.163 18.132 7.398 1.00 39.94 86 GLU A C 1
ATOM 673 O O . GLU A 1 86 ? -27.487 18.950 6.536 1.00 39.94 86 GLU A O 1
ATOM 678 N N . LYS A 1 87 ? -28.082 17.434 8.072 1.00 35.91 87 LYS A N 1
ATOM 679 C CA . LYS A 1 87 ? -29.489 17.844 8.130 1.00 35.91 87 LYS A CA 1
ATOM 680 C C . LYS A 1 87 ? -29.783 18.452 9.491 1.00 35.91 87 LYS A C 1
ATOM 682 O O . LYS A 1 87 ? -29.783 17.753 10.501 1.00 35.91 87 LYS A O 1
ATOM 687 N N . VAL A 1 88 ? -30.061 19.752 9.479 1.00 38.28 88 VAL A N 1
ATOM 688 C CA . VAL A 1 88 ? -30.633 20.495 10.605 1.00 38.28 88 VAL A CA 1
ATOM 689 C C . VAL A 1 88 ? -32.080 20.029 10.804 1.00 38.28 88 VAL A C 1
ATOM 691 O O . VAL A 1 88 ? -32.841 19.978 9.834 1.00 38.28 88 VAL A O 1
ATOM 694 N N . ILE A 1 89 ? -32.443 19.672 12.039 1.00 47.03 89 ILE A N 1
ATOM 695 C CA . ILE A 1 89 ? -33.841 19.548 12.486 1.00 47.03 89 ILE A CA 1
ATOM 696 C C . ILE A 1 89 ? -34.179 20.803 13.281 1.00 47.03 89 ILE A C 1
ATOM 698 O O . ILE A 1 89 ? -33.369 21.144 14.172 1.00 47.03 89 ILE A O 1
#

pLDDT: mean 75.97, std 2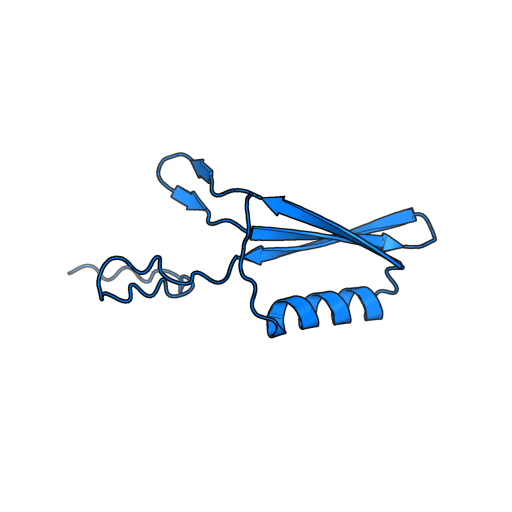1.57, range [35.91, 97.19]